Protein AF-A0A2N3F6Q8-F1 (afdb_monomer_lite)

pLDDT: mean 89.24, std 8.39, range [61.97, 97.88]

Radius of gyration: 12.57 Å; chains: 1; bounding box: 28×24×30 Å

Secondary structure (DSSP, 8-state):
---GGG--SS-HHHHHT-SS-GGGSPPBPTTSTT----STT--B---HHHHH-TTB--TT-SBGGGGGBHHHHHHS-B--

Foldseek 3Di:
DDDPQQDQQDDPVCQVPPPQHCPVLDAAEPPPPSNDDPDPQFDFDPDCCLLVPQFADCSSGNHPSLSRGPSCSVPPHTDD

Structure (mmCIF, N/CA/C/O backbone):
data_AF-A0A2N3F6Q8-F1
#
_entry.id   AF-A0A2N3F6Q8-F1
#
loop_
_atom_site.group_PDB
_atom_site.id
_atom_site.type_symbol
_atom_site.label_atom_id
_atom_site.label_alt_id
_atom_site.label_comp_id
_atom_site.label_asym_id
_atom_site.label_entity_id
_atom_site.label_seq_id
_atom_site.pdbx_PDB_ins_code
_atom_site.Cartn_x
_atom_site.Cartn_y
_atom_site.Cartn_z
_atom_site.occupancy
_atom_site.B_iso_or_equiv
_atom_site.auth_seq_id
_atom_site.auth_comp_id
_atom_site.auth_asym_id
_atom_site.auth_atom_id
_atom_site.pdbx_PDB_model_num
ATOM 1 N N . MET A 1 1 ? -6.245 -15.494 -8.447 1.00 61.97 1 MET A N 1
ATOM 2 C CA . MET A 1 1 ? -5.729 -14.149 -8.784 1.00 61.97 1 MET A CA 1
ATOM 3 C C . MET A 1 1 ? -5.042 -13.603 -7.546 1.00 61.97 1 MET A C 1
ATOM 5 O O . MET A 1 1 ? -5.655 -13.672 -6.488 1.00 61.97 1 MET A O 1
ATOM 9 N N . ALA A 1 2 ? -3.794 -13.142 -7.650 1.00 79.00 2 ALA A N 1
ATOM 10 C CA . ALA A 1 2 ? -3.083 -12.556 -6.509 1.00 79.00 2 ALA A CA 1
ATOM 11 C C . ALA A 1 2 ? -3.763 -11.249 -6.076 1.00 79.00 2 ALA A C 1
ATOM 13 O O . ALA A 1 2 ? -4.190 -10.468 -6.933 1.00 79.00 2 ALA A O 1
ATOM 14 N N . LYS A 1 3 ? -3.872 -10.995 -4.770 1.00 90.75 3 LYS A N 1
ATOM 15 C CA . LYS A 1 3 ? -4.459 -9.747 -4.263 1.00 90.75 3 LYS A CA 1
ATOM 16 C C . LYS A 1 3 ? -3.517 -8.578 -4.545 1.00 90.75 3 LYS A C 1
ATOM 18 O O . LYS A 1 3 ? -2.320 -8.755 -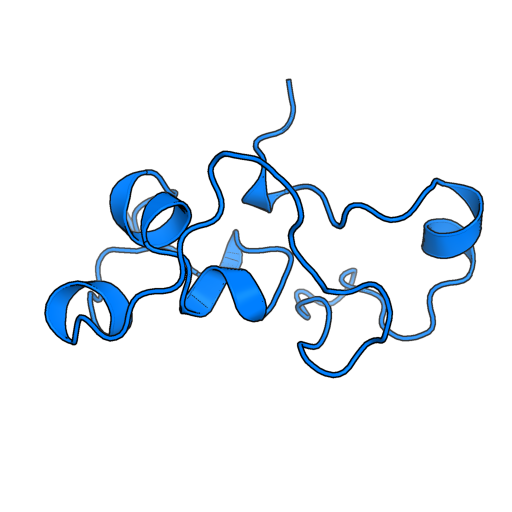4.762 1.00 90.75 3 LYS A O 1
ATOM 23 N N . CYS A 1 4 ? -4.037 -7.352 -4.563 1.00 91.50 4 CYS A N 1
ATOM 24 C CA . CYS A 1 4 ? -3.220 -6.210 -4.973 1.00 91.50 4 CYS A CA 1
ATOM 25 C C . CYS A 1 4 ? -2.024 -5.984 -4.017 1.00 91.50 4 CYS A C 1
ATOM 27 O O . CYS A 1 4 ? -0.916 -5.694 -4.459 1.00 91.50 4 CYS A O 1
ATOM 29 N N . TRP A 1 5 ? -2.205 -6.186 -2.715 1.00 92.31 5 TRP A N 1
ATOM 30 C CA . TRP A 1 5 ? -1.146 -6.057 -1.706 1.00 92.31 5 TRP A CA 1
ATOM 31 C C . TRP A 1 5 ? -0.126 -7.202 -1.696 1.00 92.31 5 TRP A C 1
ATOM 33 O O . TRP A 1 5 ? 0.835 -7.113 -0.949 1.00 92.31 5 TRP A O 1
ATOM 43 N N . GLU A 1 6 ? -0.283 -8.222 -2.541 1.00 89.12 6 GLU A N 1
ATOM 44 C CA . GLU A 1 6 ? 0.695 -9.308 -2.737 1.00 89.12 6 GLU A CA 1
ATOM 45 C C . GLU A 1 6 ? 1.591 -9.052 -3.964 1.00 89.12 6 GLU A C 1
ATOM 47 O O . GLU A 1 6 ? 2.497 -9.821 -4.265 1.00 89.12 6 GLU A O 1
ATOM 52 N N . GLN A 1 7 ? 1.345 -7.960 -4.695 1.00 86.88 7 GLN A N 1
ATOM 53 C CA . GLN A 1 7 ? 2.017 -7.632 -5.951 1.00 86.88 7 GLN A CA 1
ATOM 54 C C . GLN A 1 7 ? 2.743 -6.283 -5.864 1.00 86.88 7 GLN A C 1
ATOM 56 O O . GLN A 1 7 ? 2.133 -5.263 -5.526 1.00 86.88 7 GLN A O 1
ATOM 61 N N . ARG A 1 8 ? 4.028 -6.254 -6.242 1.00 84.19 8 ARG A N 1
ATOM 62 C CA . ARG A 1 8 ? 4.856 -5.035 -6.207 1.00 84.19 8 ARG A CA 1
ATOM 63 C C . ARG A 1 8 ? 4.431 -4.002 -7.258 1.00 84.19 8 ARG A C 1
ATOM 65 O O . ARG A 1 8 ? 4.268 -2.830 -6.921 1.00 84.19 8 ARG A O 1
ATOM 72 N N . GLY A 1 9 ? 4.174 -4.452 -8.487 1.00 80.88 9 GLY A N 1
ATOM 73 C CA . GLY A 1 9 ? 3.846 -3.598 -9.638 1.00 80.88 9 GLY A CA 1
ATOM 74 C C . GLY A 1 9 ? 5.012 -3.368 -10.608 1.00 80.88 9 GLY A C 1
ATOM 75 O O . GLY A 1 9 ? 4.781 -2.830 -11.681 1.00 80.88 9 GLY A O 1
ATOM 76 N N . CYS A 1 10 ? 6.229 -3.806 -10.265 1.00 87.31 10 CYS A N 1
ATOM 77 C CA . CYS A 1 10 ? 7.343 -3.900 -11.214 1.00 87.31 10 CYS A CA 1
ATOM 78 C C . CYS A 1 10 ? 7.178 -5.136 -12.113 1.00 87.31 10 CYS A C 1
ATOM 80 O O . CYS A 1 10 ? 6.537 -6.104 -11.697 1.00 87.31 10 CYS A O 1
ATOM 82 N N . ASP A 1 11 ? 7.780 -5.131 -13.298 1.00 87.19 11 ASP A N 1
ATOM 83 C CA . ASP A 1 11 ? 7.843 -6.317 -14.160 1.00 87.19 11 ASP A CA 1
ATOM 84 C C . ASP A 1 11 ? 8.777 -7.410 -13.599 1.00 87.19 11 ASP A C 1
ATOM 86 O O . ASP A 1 11 ? 9.384 -7.258 -12.533 1.00 87.19 11 ASP A O 1
ATOM 90 N N . ASP A 1 12 ? 8.845 -8.544 -14.297 1.00 86.62 12 ASP A N 1
ATOM 91 C CA . ASP A 1 12 ? 9.584 -9.728 -13.852 1.00 86.62 12 ASP A CA 1
ATOM 92 C C . ASP A 1 12 ? 11.107 -9.515 -13.851 1.00 86.62 12 ASP A C 1
ATOM 94 O O . ASP A 1 12 ? 11.786 -9.991 -12.939 1.00 86.62 12 ASP A O 1
ATOM 98 N N . GLU A 1 13 ? 11.644 -8.766 -14.819 1.00 89.50 13 GLU A N 1
ATOM 99 C CA . GLU A 1 13 ? 13.080 -8.472 -14.929 1.00 89.50 13 GLU A CA 1
ATOM 100 C C . GLU A 1 13 ? 13.534 -7.593 -13.757 1.00 89.50 13 GLU A C 1
ATOM 102 O O . GLU A 1 13 ? 14.445 -7.946 -13.005 1.00 89.50 13 GLU A O 1
ATOM 107 N N . MET A 1 14 ? 12.810 -6.501 -13.504 1.00 88.19 14 MET A N 1
ATOM 108 C CA . MET A 1 14 ? 13.077 -5.610 -12.378 1.00 88.19 14 MET A CA 1
ATOM 109 C C . MET A 1 14 ? 12.935 -6.311 -11.024 1.00 88.19 14 MET A C 1
ATOM 111 O O . MET A 1 14 ? 13.620 -5.958 -10.061 1.00 88.19 14 MET A O 1
ATOM 115 N N . GLN A 1 15 ? 12.013 -7.271 -10.904 1.00 85.50 15 GLN A N 1
ATOM 116 C CA . GLN A 1 15 ? 11.844 -8.044 -9.675 1.00 85.50 15 GLN A CA 1
ATOM 117 C C . GLN A 1 15 ? 12.982 -9.042 -9.454 1.00 85.50 15 GLN A C 1
ATOM 119 O O . GLN A 1 15 ? 13.405 -9.195 -8.304 1.00 85.50 15 GLN A O 1
ATOM 124 N N . ALA A 1 16 ? 13.479 -9.676 -10.519 1.00 86.12 16 ALA A N 1
ATOM 125 C CA . ALA A 1 16 ? 14.597 -10.613 -10.459 1.00 86.12 16 ALA A CA 1
ATOM 126 C C . ALA A 1 16 ? 15.896 -9.938 -9.988 1.00 86.12 16 ALA A C 1
ATOM 128 O O . ALA A 1 16 ? 16.660 -10.542 -9.238 1.00 86.12 16 ALA A O 1
ATOM 129 N N . GLU A 1 17 ? 16.102 -8.669 -10.351 1.00 87.25 17 GLU A N 1
ATOM 130 C CA . GLU A 1 17 ? 17.307 -7.899 -10.009 1.00 87.25 17 GLU A CA 1
ATOM 131 C C . GLU A 1 17 ? 17.095 -6.880 -8.872 1.00 87.25 17 GLU A C 1
ATOM 133 O O . GLU A 1 17 ? 17.931 -6.011 -8.619 1.00 87.25 17 GLU A O 1
ATOM 138 N N . CYS A 1 18 ? 15.965 -6.952 -8.162 1.00 87.06 18 CYS A N 1
ATOM 139 C CA . CYS A 1 18 ? 15.600 -5.935 -7.180 1.00 87.06 18 CYS A CA 1
ATOM 140 C C . CYS A 1 18 ? 16.560 -5.919 -5.968 1.00 87.06 18 CYS A C 1
ATOM 142 O O . CYS A 1 18 ? 16.623 -6.911 -5.236 1.00 87.06 18 CYS A O 1
ATOM 144 N N . PRO A 1 19 ? 17.201 -4.777 -5.638 1.00 83.94 19 PRO A N 1
ATOM 145 C CA . PRO A 1 19 ? 18.106 -4.687 -4.488 1.00 83.94 19 PRO A CA 1
ATOM 146 C C . PRO A 1 19 ? 17.375 -4.675 -3.133 1.00 83.94 19 PRO A C 1
ATOM 148 O O . PRO A 1 19 ? 17.998 -4.868 -2.094 1.00 83.94 19 PRO A O 1
ATOM 151 N N . HIS A 1 20 ? 16.055 -4.453 -3.125 1.00 80.81 20 HIS A N 1
ATOM 152 C CA . HIS A 1 20 ? 15.225 -4.331 -1.919 1.00 80.81 20 HIS A CA 1
ATOM 153 C C . HIS A 1 20 ? 14.344 -5.573 -1.713 1.00 80.81 20 HIS A C 1
ATOM 155 O O . HIS A 1 20 ? 13.123 -5.471 -1.593 1.00 80.81 20 HIS A O 1
ATOM 161 N N . SER A 1 21 ? 14.936 -6.765 -1.783 1.00 67.50 21 SER A N 1
ATOM 162 C CA . SER A 1 21 ? 14.170 -8.013 -1.827 1.00 67.50 21 SER A CA 1
ATOM 163 C C . SER A 1 21 ? 13.228 -8.171 -0.615 1.00 67.50 21 SER A C 1
ATOM 165 O O . SER A 1 21 ? 13.661 -8.136 0.531 1.00 67.50 21 SER A O 1
ATOM 167 N N . SER A 1 22 ? 11.947 -8.446 -0.877 1.00 67.12 22 SER A N 1
ATOM 168 C CA . SER A 1 22 ? 10.937 -8.796 0.137 1.00 67.12 22 SER A CA 1
ATOM 169 C C . SER A 1 22 ? 11.025 -10.243 0.637 1.00 67.12 22 SER A C 1
ATOM 171 O O . SER A 1 22 ? 10.109 -10.717 1.305 1.00 67.12 22 SER A O 1
ATOM 173 N N . GLN A 1 23 ? 12.073 -10.992 0.269 1.00 65.81 23 GLN A N 1
ATOM 174 C CA . GLN A 1 23 ? 12.201 -12.410 0.633 1.00 65.81 23 GLN A CA 1
ATOM 175 C C . GLN A 1 23 ? 12.421 -12.616 2.140 1.00 65.81 23 GLN A C 1
ATOM 177 O O . GLN A 1 23 ? 12.192 -13.708 2.646 1.00 65.81 23 GLN A O 1
ATOM 182 N N . LEU A 1 24 ? 12.814 -11.562 2.861 1.00 65.44 24 LEU A N 1
ATOM 183 C CA . LEU A 1 24 ? 13.014 -11.561 4.313 1.00 65.44 24 LEU A CA 1
ATOM 184 C C . LEU A 1 24 ? 11.837 -10.931 5.075 1.00 65.44 24 LEU A C 1
ATOM 186 O O . LEU A 1 24 ? 12.035 -10.377 6.149 1.00 65.44 24 LEU A O 1
ATOM 190 N N . HIS A 1 25 ? 10.625 -10.979 4.515 1.00 66.50 25 HIS A N 1
ATOM 191 C CA . HIS A 1 25 ? 9.441 -10.278 5.040 1.00 66.50 25 HIS A CA 1
ATOM 192 C C . HIS A 1 25 ? 9.555 -8.742 5.049 1.00 66.50 25 HIS A C 1
ATOM 194 O O . HIS A 1 25 ? 8.693 -8.059 5.602 1.00 66.50 25 HIS A O 1
ATOM 200 N N . ASP A 1 26 ? 10.570 -8.184 4.386 1.00 80.12 26 ASP A N 1
ATOM 201 C CA . ASP A 1 26 ? 10.678 -6.744 4.172 1.00 80.12 26 ASP A CA 1
ATOM 202 C C . ASP A 1 26 ? 9.674 -6.258 3.121 1.00 80.12 26 ASP A C 1
ATOM 204 O O . ASP A 1 26 ? 9.356 -6.941 2.144 1.00 80.12 26 ASP A O 1
ATOM 208 N N . ARG A 1 27 ? 9.183 -5.031 3.300 1.00 88.44 27 ARG A N 1
ATOM 209 C CA . ARG A 1 27 ? 8.272 -4.383 2.352 1.00 88.44 27 ARG A CA 1
ATOM 210 C C . ARG A 1 27 ? 9.045 -3.569 1.325 1.00 88.44 27 ARG A C 1
ATOM 212 O O . ARG A 1 27 ? 10.070 -2.963 1.626 1.00 88.44 27 ARG A O 1
ATOM 219 N N . CYS A 1 28 ? 8.505 -3.479 0.110 1.00 90.50 28 CYS A N 1
ATOM 220 C CA . CYS A 1 28 ? 9.020 -2.569 -0.907 1.00 90.50 28 CYS A CA 1
ATOM 221 C C . CYS A 1 28 ? 9.021 -1.129 -0.349 1.00 90.50 28 CYS A C 1
ATOM 223 O O . CYS A 1 28 ? 7.958 -0.645 0.072 1.00 90.50 28 CYS A O 1
ATOM 225 N N . PRO A 1 29 ? 10.181 -0.446 -0.322 1.00 88.9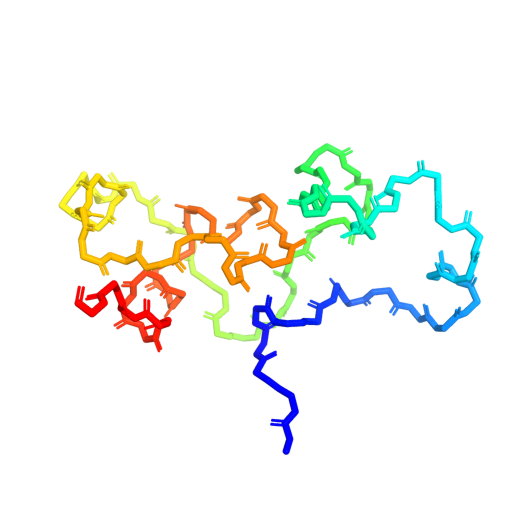4 29 PRO A N 1
ATOM 226 C CA . PRO A 1 29 ? 10.336 0.811 0.396 1.00 88.94 29 PRO A CA 1
ATOM 227 C C . PRO A 1 29 ? 9.592 1.949 -0.304 1.00 88.94 29 PRO A C 1
ATOM 229 O O . PRO A 1 29 ? 9.669 2.096 -1.522 1.00 88.94 29 PRO A O 1
ATOM 232 N N . SER A 1 30 ? 8.944 2.821 0.471 1.00 86.94 30 SER A N 1
ATOM 233 C CA . SER A 1 30 ? 8.158 3.955 -0.050 1.00 86.94 30 SER A CA 1
ATOM 234 C C . SER A 1 30 ? 8.971 4.949 -0.888 1.00 86.94 30 SER A C 1
ATOM 236 O O . SER A 1 30 ? 8.415 5.625 -1.748 1.00 86.94 30 SER A O 1
ATOM 238 N N . LYS A 1 31 ? 10.290 5.021 -0.666 1.00 86.00 31 LYS A N 1
ATOM 239 C CA . LYS A 1 31 ? 11.215 5.900 -1.400 1.00 86.00 31 LYS A CA 1
ATOM 240 C C . LYS A 1 31 ? 11.725 5.321 -2.722 1.00 86.00 31 LYS A C 1
ATOM 242 O O . LYS A 1 31 ? 12.454 6.007 -3.432 1.00 86.00 31 LYS A O 1
ATOM 247 N N . CYS A 1 32 ? 11.397 4.076 -3.058 1.00 88.12 32 CYS A N 1
ATOM 248 C CA . CYS A 1 32 ? 11.755 3.532 -4.364 1.00 88.12 32 CYS A CA 1
ATOM 249 C C . CYS A 1 32 ? 10.990 4.280 -5.467 1.00 88.12 32 CYS A C 1
ATOM 251 O O . CYS A 1 32 ? 9.778 4.472 -5.363 1.00 88.12 32 CYS A O 1
ATOM 253 N N . ALA A 1 33 ? 11.686 4.647 -6.548 1.00 85.75 33 ALA A N 1
ATOM 254 C CA . ALA A 1 33 ? 11.096 5.342 -7.697 1.00 85.75 33 ALA A CA 1
ATOM 255 C C . ALA A 1 33 ? 9.928 4.566 -8.339 1.00 85.75 33 ALA A C 1
ATOM 257 O O . ALA A 1 33 ? 9.049 5.163 -8.951 1.00 85.75 33 ALA A O 1
ATOM 258 N N . PHE A 1 34 ? 9.895 3.245 -8.142 1.00 85.81 34 PHE A N 1
ATOM 259 C CA . PHE A 1 34 ? 8.884 2.333 -8.676 1.00 85.81 34 PHE A CA 1
ATOM 260 C C . PHE A 1 34 ? 7.912 1.798 -7.606 1.00 85.81 34 PHE A C 1
ATOM 262 O O . PHE A 1 34 ? 7.075 0.954 -7.903 1.00 85.81 34 PHE A O 1
ATOM 269 N N . ALA A 1 35 ? 7.991 2.260 -6.348 1.00 82.62 35 ALA A N 1
ATOM 270 C CA . ALA A 1 35 ? 7.105 1.787 -5.271 1.00 82.62 35 ALA A CA 1
ATOM 271 C C . ALA A 1 35 ? 5.710 2.433 -5.267 1.00 82.62 35 ALA A C 1
ATOM 273 O O . ALA A 1 35 ? 4.851 2.054 -4.456 1.00 82.62 35 ALA A O 1
ATOM 274 N N . GLY A 1 36 ? 5.468 3.396 -6.160 1.00 85.50 36 GLY A N 1
ATOM 275 C CA . GLY A 1 36 ? 4.151 3.984 -6.373 1.00 85.50 36 GLY A CA 1
ATOM 276 C C . GLY A 1 36 ? 3.074 2.914 -6.580 1.00 85.50 36 GLY A C 1
ATOM 277 O O . GLY A 1 36 ? 3.330 1.805 -7.053 1.00 85.50 36 GLY A O 1
ATOM 278 N N . CYS A 1 37 ? 1.850 3.204 -6.152 1.00 90.38 37 CYS A N 1
ATOM 279 C CA . CYS A 1 37 ? 0.701 2.381 -6.501 1.00 90.38 37 CYS A CA 1
ATOM 280 C C . CYS A 1 37 ? -0.210 3.208 -7.397 1.00 90.38 37 CYS A C 1
ATOM 282 O O . CYS A 1 37 ? -0.842 4.149 -6.940 1.00 90.38 37 CYS A O 1
ATOM 284 N N . ASP A 1 38 ? -0.254 2.840 -8.666 1.00 88.38 38 ASP A N 1
ATOM 285 C CA . ASP A 1 38 ? -1.039 3.463 -9.732 1.00 88.38 38 ASP A CA 1
ATOM 286 C C . ASP A 1 38 ? -2.396 2.775 -9.952 1.00 88.38 38 ASP A C 1
ATOM 288 O O . ASP A 1 38 ? -3.205 3.204 -10.774 1.00 88.38 38 ASP A O 1
ATOM 292 N N . ARG A 1 39 ? -2.669 1.699 -9.207 1.00 90.25 39 ARG A N 1
ATOM 293 C CA . ARG A 1 39 ? -3.940 0.980 -9.295 1.00 90.25 39 ARG A CA 1
ATOM 294 C C . ARG A 1 39 ? -5.119 1.898 -8.954 1.00 90.25 39 ARG A C 1
ATOM 296 O O . ARG A 1 39 ? -5.044 2.592 -7.943 1.00 90.25 39 ARG A O 1
ATOM 303 N N . PRO A 1 40 ? -6.256 1.789 -9.666 1.00 93.25 40 PRO A N 1
ATOM 304 C CA . PRO A 1 40 ? -7.448 2.602 -9.396 1.00 93.25 40 PRO A CA 1
ATOM 305 C C . PRO A 1 40 ? -8.016 2.467 -7.977 1.00 93.25 40 PRO A C 1
ATOM 307 O O . PRO A 1 40 ? -8.737 3.341 -7.516 1.00 93.25 40 PRO A O 1
ATOM 310 N N . THR A 1 41 ? -7.717 1.364 -7.285 1.00 93.50 41 THR A N 1
ATOM 311 C CA . THR A 1 41 ? -8.152 1.119 -5.904 1.00 93.50 41 THR A CA 1
ATOM 312 C C . THR A 1 41 ? -7.225 1.734 -4.857 1.00 93.50 41 THR A C 1
ATOM 314 O O . THR A 1 41 ? -7.501 1.607 -3.668 1.00 93.50 41 THR A O 1
ATOM 317 N N . TYR A 1 42 ? -6.087 2.315 -5.245 1.00 94.50 42 TYR A N 1
ATOM 318 C CA . TYR A 1 42 ? -5.192 2.962 -4.294 1.00 94.50 42 TYR A CA 1
ATOM 319 C C . TYR A 1 42 ? -5.806 4.272 -3.797 1.00 94.50 42 TYR A C 1
ATOM 321 O O . TYR A 1 42 ? -6.158 5.145 -4.582 1.00 94.50 42 TYR A O 1
ATOM 329 N N . GLU A 1 43 ? -5.893 4.410 -2.478 1.00 96.31 43 GLU A N 1
ATOM 330 C CA . GLU A 1 43 ? -6.418 5.601 -1.817 1.00 96.31 43 GLU A CA 1
ATOM 331 C C . GLU A 1 43 ? -5.562 5.864 -0.582 1.00 96.31 43 GLU A C 1
ATOM 333 O O . GLU A 1 43 ? -5.533 5.039 0.330 1.00 96.31 43 GLU A O 1
ATOM 338 N N . LEU A 1 44 ? -4.836 6.981 -0.549 1.00 95.88 44 LEU A N 1
ATOM 339 C CA . LEU A 1 44 ? -4.083 7.372 0.639 1.00 95.88 44 LEU A CA 1
ATOM 340 C C . LEU A 1 44 ? -5.060 7.832 1.726 1.00 95.88 44 LEU A C 1
ATOM 342 O O . LEU A 1 44 ? -5.934 8.653 1.463 1.00 95.88 44 LEU A O 1
ATOM 346 N N . THR A 1 45 ? -4.883 7.345 2.951 1.00 97.31 45 THR A N 1
ATOM 347 C CA . THR A 1 45 ? -5.652 7.800 4.110 1.00 97.31 45 THR A CA 1
ATOM 348 C C . THR A 1 45 ? -4.754 8.377 5.192 1.00 97.31 45 THR A C 1
ATOM 350 O O . THR A 1 45 ? -3.602 7.979 5.355 1.00 97.31 45 THR A O 1
ATOM 353 N N . ILE A 1 46 ? -5.327 9.313 5.944 1.00 97.06 46 ILE A N 1
ATOM 354 C CA . ILE A 1 46 ? -4.782 9.870 7.185 1.00 97.06 46 ILE A CA 1
ATOM 355 C C . ILE A 1 46 ? -5.666 9.528 8.394 1.00 97.06 46 ILE A C 1
ATOM 357 O O . ILE A 1 46 ? -5.448 10.060 9.477 1.00 97.06 46 ILE A O 1
ATOM 361 N N . ASP A 1 47 ? -6.676 8.674 8.202 1.00 97.75 47 ASP A N 1
ATOM 362 C CA . ASP A 1 47 ? -7.612 8.249 9.241 1.00 97.75 47 ASP A CA 1
ATOM 363 C C . ASP A 1 47 ? -6.880 7.438 10.331 1.00 97.75 47 ASP A C 1
ATOM 365 O O . ASP A 1 47 ? -6.403 6.328 10.049 1.00 97.75 47 ASP A O 1
ATOM 369 N N . PRO A 1 48 ? -6.783 7.957 11.571 1.00 97.00 48 PRO A N 1
ATOM 370 C CA . PRO A 1 48 ? -6.078 7.283 12.655 1.00 97.00 48 PRO A CA 1
ATOM 371 C C . PRO A 1 48 ? -6.679 5.922 13.011 1.00 97.00 48 PRO A C 1
ATOM 373 O O . PRO A 1 48 ? -5.928 5.010 13.357 1.00 97.00 48 PRO A O 1
ATOM 376 N N . GLU A 1 49 ? -8.001 5.751 12.909 1.00 97.19 49 GLU A N 1
ATOM 377 C CA . GLU A 1 49 ? -8.653 4.486 13.266 1.00 97.19 49 GLU A CA 1
ATOM 378 C C . GLU A 1 49 ? -8.209 3.363 12.327 1.00 97.19 49 GLU A C 1
ATOM 380 O O . GLU A 1 49 ? -7.891 2.257 12.767 1.00 97.19 49 GLU A O 1
ATOM 385 N N . LEU A 1 50 ? -8.092 3.666 11.032 1.00 96.12 50 LEU A N 1
ATOM 386 C CA . LEU A 1 50 ? -7.580 2.724 10.041 1.00 96.12 50 LEU A CA 1
ATOM 387 C C . LEU A 1 50 ? -6.076 2.486 10.210 1.00 96.12 50 LEU A C 1
ATOM 389 O O . LEU A 1 50 ? -5.631 1.337 10.216 1.00 96.12 50 LEU A O 1
ATOM 393 N N . ILE A 1 51 ? -5.286 3.556 10.357 1.00 96.50 51 ILE A N 1
ATOM 394 C CA . ILE A 1 51 ? -3.818 3.475 10.417 1.00 96.50 51 ILE A CA 1
ATOM 395 C C . ILE A 1 51 ? -3.351 2.684 11.641 1.00 96.50 51 ILE A C 1
ATOM 397 O O . ILE A 1 51 ? -2.419 1.884 11.529 1.00 96.50 51 ILE A O 1
ATOM 401 N N . PHE A 1 52 ? -4.008 2.859 12.788 1.00 95.88 52 PHE A N 1
ATOM 402 C CA . PHE A 1 52 ? -3.611 2.240 14.053 1.00 95.88 52 PHE A CA 1
ATOM 403 C C . PHE A 1 52 ? -4.439 1.005 14.433 1.00 95.88 52 PHE A C 1
ATOM 405 O O . PHE A 1 52 ? -4.180 0.410 15.478 1.00 95.88 52 PHE A O 1
ATOM 412 N N . SER A 1 53 ? -5.388 0.568 13.593 1.00 96.00 53 SER A N 1
ATOM 413 C CA . SER A 1 53 ? -6.191 -0.636 13.851 1.00 96.00 53 SER A CA 1
ATOM 414 C C . SER A 1 53 ? -5.303 -1.854 14.106 1.00 96.00 53 SER A C 1
ATOM 416 O O . SER A 1 53 ? -4.535 -2.251 13.232 1.00 96.00 53 SER A O 1
ATOM 418 N N . VAL A 1 54 ? -5.419 -2.488 15.272 1.00 95.31 54 VAL A N 1
ATOM 419 C CA . VAL A 1 54 ? -4.631 -3.686 15.619 1.00 95.31 54 VAL A CA 1
ATOM 420 C C . VAL A 1 54 ? -5.116 -4.950 14.911 1.00 95.31 54 VAL A C 1
ATOM 422 O O . VAL A 1 54 ? -4.405 -5.950 14.900 1.00 95.31 54 VAL A O 1
ATOM 425 N N . GLU A 1 55 ? -6.301 -4.900 14.305 1.00 96.31 55 GLU A N 1
ATOM 426 C CA . GLU A 1 55 ? -6.926 -6.036 13.631 1.00 96.31 55 GLU A CA 1
ATOM 427 C C . GLU A 1 55 ? -6.340 -6.295 12.245 1.00 96.31 55 GLU A C 1
ATOM 429 O O . GLU A 1 55 ? -6.445 -7.406 11.745 1.00 96.31 55 GLU A O 1
ATOM 434 N N . VAL 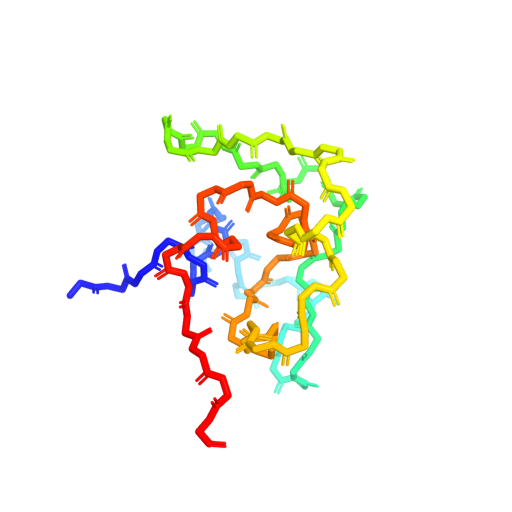A 1 56 ? -5.756 -5.289 11.589 1.00 96.69 56 VAL A N 1
ATOM 435 C CA . VAL A 1 56 ? -5.222 -5.447 10.229 1.00 96.69 56 VAL A CA 1
ATOM 436 C C . VAL A 1 56 ? -3.893 -6.202 10.267 1.00 96.69 56 VAL A C 1
ATOM 438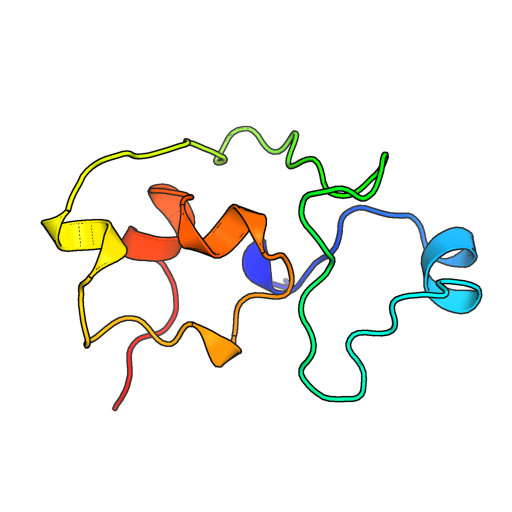 O O . VAL A 1 56 ? -2.936 -5.768 10.921 1.00 96.69 56 VAL A O 1
ATOM 441 N N . ASP A 1 57 ? -3.816 -7.300 9.516 1.00 95.25 57 ASP A N 1
ATOM 442 C CA . ASP A 1 57 ? -2.574 -8.032 9.292 1.00 95.25 57 ASP A CA 1
ATOM 443 C C . ASP A 1 57 ? -1.715 -7.307 8.246 1.00 95.25 57 ASP A C 1
ATOM 445 O O . ASP A 1 57 ? -1.933 -7.384 7.036 1.00 95.25 57 ASP A O 1
ATOM 449 N N . ARG A 1 58 ? -0.738 -6.552 8.747 1.00 92.94 58 ARG A N 1
ATOM 450 C CA . ARG A 1 58 ? 0.183 -5.734 7.947 1.00 92.94 58 ARG A CA 1
ATOM 451 C C . ARG A 1 58 ? 1.358 -6.524 7.389 1.00 92.94 58 ARG A C 1
ATOM 453 O O . ARG A 1 58 ? 2.027 -6.020 6.490 1.00 92.94 58 ARG A O 1
ATOM 460 N N . ASP A 1 59 ? 1.592 -7.740 7.871 1.00 91.19 59 ASP A N 1
ATOM 461 C CA . ASP A 1 59 ? 2.697 -8.571 7.390 1.00 91.19 59 ASP A CA 1
ATOM 462 C C . ASP A 1 59 ? 2.393 -9.119 5.986 1.00 91.19 59 ASP A C 1
ATOM 464 O O . ASP A 1 59 ? 3.297 -9.414 5.209 1.00 91.19 59 ASP A O 1
ATOM 468 N N . ALA A 1 60 ? 1.113 -9.140 5.605 1.00 91.19 60 ALA A N 1
ATOM 469 C CA . ALA A 1 60 ? 0.663 -9.455 4.254 1.00 91.19 60 ALA A CA 1
ATOM 470 C C . ALA A 1 60 ? 0.895 -8.333 3.220 1.00 91.19 60 ALA A C 1
ATOM 472 O O . ALA A 1 60 ? 0.680 -8.546 2.024 1.00 91.19 60 ALA A O 1
ATOM 473 N N . ALA A 1 61 ? 1.265 -7.121 3.643 1.00 92.06 61 ALA A N 1
ATOM 474 C CA . ALA A 1 61 ? 1.491 -6.013 2.724 1.00 92.06 61 ALA A CA 1
ATOM 475 C C . ALA A 1 61 ? 2.870 -6.115 2.065 1.00 92.06 61 ALA A C 1
ATOM 477 O O . ALA A 1 61 ? 3.881 -6.041 2.746 1.00 92.06 61 ALA A O 1
ATOM 478 N N . ILE A 1 62 ? 2.937 -6.167 0.733 1.00 90.38 62 ILE A N 1
ATOM 479 C CA . ILE A 1 62 ? 4.216 -6.215 0.003 1.00 90.38 62 ILE A CA 1
ATOM 480 C C . ILE A 1 62 ? 4.895 -4.843 -0.152 1.00 90.38 62 ILE A C 1
ATOM 482 O O . ILE A 1 62 ? 6.074 -4.772 -0.495 1.00 90.38 62 ILE A O 1
ATOM 486 N N . LYS A 1 63 ? 4.166 -3.735 0.050 1.00 91.31 63 LYS A N 1
ATOM 487 C CA . LYS A 1 63 ? 4.671 -2.357 -0.102 1.00 91.31 63 LYS A CA 1
ATOM 488 C C . LYS A 1 63 ? 4.462 -1.561 1.170 1.00 91.31 63 LYS A C 1
ATOM 490 O O . LYS A 1 63 ? 3.387 -1.636 1.757 1.00 91.31 63 LYS A O 1
ATOM 495 N N . GLU A 1 64 ? 5.409 -0.691 1.509 1.00 92.56 64 GLU A N 1
ATOM 496 C CA . GLU A 1 64 ? 5.222 0.225 2.638 1.00 92.56 64 GLU A CA 1
ATOM 497 C C . GLU A 1 64 ? 4.042 1.177 2.432 1.00 92.56 64 GLU A C 1
ATOM 499 O O . GLU A 1 64 ? 3.306 1.487 3.361 1.00 92.56 64 GLU A O 1
ATOM 504 N N . ASN A 1 65 ? 3.762 1.564 1.188 1.00 92.69 65 ASN A N 1
ATOM 505 C CA . ASN A 1 65 ? 2.626 2.433 0.873 1.00 92.69 65 ASN A CA 1
ATOM 506 C C . ASN A 1 65 ? 1.261 1.795 1.206 1.00 92.69 65 ASN A C 1
ATOM 508 O O . ASN A 1 65 ? 0.273 2.512 1.360 1.00 92.69 65 ASN A O 1
ATOM 512 N N . CYS A 1 66 ? 1.181 0.463 1.340 1.00 94.56 66 CYS A N 1
ATOM 513 C CA . CYS A 1 66 ? -0.045 -0.216 1.767 1.00 94.56 66 CYS A CA 1
ATOM 514 C C . CYS A 1 66 ? -0.422 0.124 3.214 1.00 94.56 66 CYS A C 1
ATOM 516 O O . CYS A 1 66 ? -1.608 0.142 3.526 1.00 94.56 66 CYS A O 1
ATOM 518 N N . MET A 1 67 ? 0.551 0.484 4.056 1.00 94.56 67 MET A N 1
ATOM 519 C CA . MET A 1 67 ? 0.342 0.882 5.453 1.00 94.56 67 MET A CA 1
ATOM 520 C C . MET A 1 67 ? -0.562 2.107 5.616 1.00 94.56 67 MET A C 1
ATOM 522 O O . MET A 1 67 ? -1.160 2.295 6.671 1.00 94.56 67 MET A O 1
ATOM 526 N N . TYR A 1 68 ? -0.674 2.913 4.561 1.00 95.94 68 TYR A N 1
ATOM 527 C CA . TYR A 1 68 ? -1.478 4.132 4.515 1.00 95.94 68 TYR A CA 1
ATOM 528 C C . TYR A 1 68 ? -2.537 4.080 3.408 1.00 95.94 68 TYR A C 1
ATOM 530 O O . TYR A 1 68 ? -3.123 5.099 3.056 1.00 95.94 68 TYR A O 1
ATOM 538 N N . CYS A 1 69 ? -2.780 2.903 2.824 1.00 96.94 69 CYS A N 1
ATOM 539 C CA . CYS A 1 69 ? -3.770 2.723 1.770 1.00 96.94 69 CYS A CA 1
ATOM 540 C C . CYS A 1 69 ? -5.121 2.338 2.382 1.00 96.94 69 CYS A C 1
ATOM 542 O O . CYS A 1 69 ? -5.271 1.227 2.891 1.00 96.94 69 CYS A O 1
ATOM 544 N N . ALA A 1 70 ? -6.126 3.208 2.284 1.00 97.88 70 ALA A N 1
ATOM 545 C CA . ALA A 1 70 ? -7.465 2.981 2.823 1.00 97.88 70 ALA A CA 1
ATOM 546 C C . ALA A 1 70 ? -8.070 1.665 2.312 1.00 97.88 70 ALA A C 1
ATOM 548 O O . ALA A 1 70 ? -8.677 0.918 3.077 1.00 97.88 70 ALA A O 1
ATOM 549 N N . PHE A 1 71 ? -7.858 1.344 1.033 1.00 97.44 71 PHE A N 1
ATOM 550 C CA . PHE A 1 71 ? -8.345 0.102 0.440 1.00 97.44 71 PHE A CA 1
ATOM 551 C C . PHE A 1 71 ? -7.729 -1.139 1.094 1.00 97.44 71 PHE A C 1
ATOM 553 O O . PHE A 1 71 ? -8.459 -2.078 1.409 1.00 97.44 71 PHE A O 1
ATOM 560 N N . PHE A 1 72 ? -6.416 -1.138 1.344 1.00 97.12 72 PHE A N 1
ATOM 561 C CA . PHE 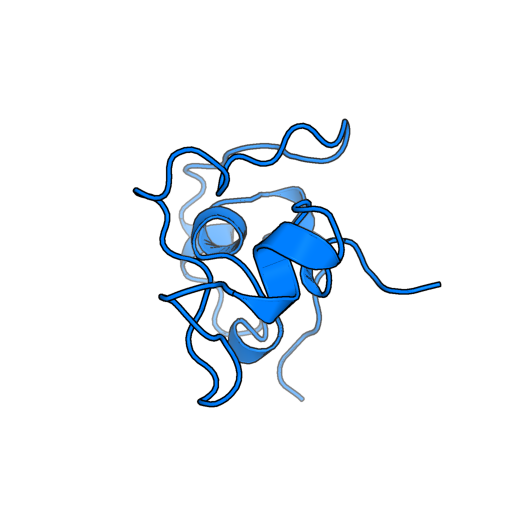A 1 72 ? -5.759 -2.233 2.059 1.00 97.12 72 PHE A CA 1
ATOM 562 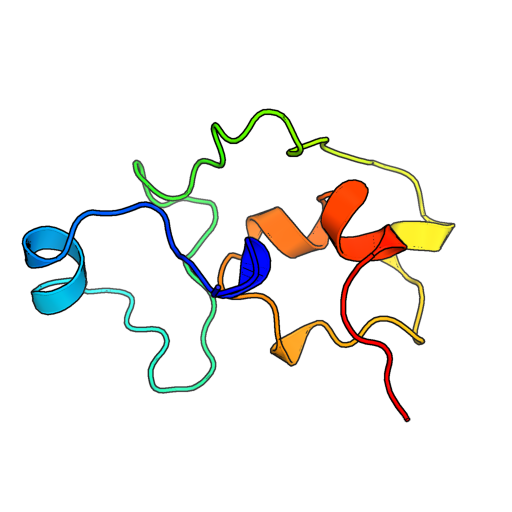C C . PHE A 1 72 ? -6.225 -2.302 3.514 1.00 97.12 72 PHE A C 1
ATOM 564 O O . PHE A 1 72 ? -6.605 -3.368 3.975 1.00 97.12 72 PHE A O 1
ATOM 571 N N . LEU A 1 73 ? -6.268 -1.175 4.224 1.00 97.69 73 LEU A N 1
ATOM 572 C CA . LEU A 1 73 ? -6.645 -1.156 5.641 1.00 97.69 73 LEU A CA 1
ATOM 573 C C . LEU A 1 73 ? -8.095 -1.619 5.869 1.00 97.69 73 LEU A C 1
ATOM 575 O O . LEU A 1 73 ? -8.402 -2.223 6.893 1.00 97.69 73 LEU A O 1
ATOM 579 N N . LYS A 1 74 ? -8.989 -1.391 4.900 1.00 97.12 74 LYS A N 1
ATOM 580 C CA . LYS A 1 74 ? -10.387 -1.840 4.970 1.00 97.12 74 LYS A CA 1
ATOM 581 C C . LYS A 1 74 ? -10.564 -3.303 4.540 1.00 97.12 74 LYS A C 1
ATOM 583 O O . LYS A 1 74 ? -11.292 -4.034 5.211 1.00 97.12 74 LYS A O 1
ATOM 588 N N . ASN A 1 75 ? -9.903 -3.730 3.459 1.00 96.44 75 ASN A N 1
ATOM 589 C CA . ASN A 1 75 ? -10.180 -5.005 2.769 1.00 96.44 75 ASN A CA 1
ATOM 590 C C . ASN A 1 75 ? -9.073 -6.065 2.906 1.00 96.44 75 ASN A C 1
ATOM 592 O O . ASN A 1 75 ? -9.222 -7.190 2.423 1.00 96.44 75 ASN A O 1
ATOM 596 N N . GLY A 1 76 ? -7.945 -5.692 3.500 1.00 95.19 76 GLY A N 1
ATOM 597 C CA . GLY A 1 76 ? -6.803 -6.558 3.738 1.00 95.19 76 GLY A CA 1
ATOM 598 C C . GLY A 1 76 ? -7.105 -7.669 4.747 1.00 95.19 76 GLY A C 1
ATOM 599 O O . GLY A 1 76 ? -8.168 -7.684 5.379 1.00 95.19 76 GLY A O 1
ATOM 600 N N . PRO A 1 77 ? -6.179 -8.629 4.887 1.00 95.62 77 PRO A N 1
ATOM 601 C CA . PRO A 1 77 ? -6.306 -9.694 5.870 1.00 95.62 77 PRO A CA 1
ATOM 602 C C . PRO A 1 77 ? -6.368 -9.138 7.298 1.00 95.62 77 PRO A C 1
ATOM 604 O O . PRO A 1 77 ? -5.862 -8.054 7.598 1.00 95.62 77 PRO A O 1
ATOM 607 N N . ARG A 1 78 ? -7.022 -9.898 8.177 1.00 96.06 78 ARG A N 1
ATOM 608 C CA . ARG A 1 78 ? -7.160 -9.582 9.598 1.00 96.06 78 ARG A CA 1
ATOM 609 C C . ARG A 1 78 ? -6.346 -10.568 10.426 1.00 96.06 78 ARG A C 1
ATOM 611 O O . ARG A 1 78 ? -6.228 -11.730 10.042 1.00 96.06 78 ARG A O 1
ATOM 618 N N . ARG A 1 79 ? -5.806 -10.103 11.551 1.00 91.75 79 ARG A N 1
ATOM 619 C CA . ARG A 1 79 ? -5.211 -10.965 12.573 1.00 91.75 79 ARG A CA 1
ATOM 620 C C . ARG A 1 79 ? -6.321 -11.849 13.149 1.00 91.75 79 ARG A C 1
ATOM 622 O O . ARG A 1 79 ? -7.388 -11.335 13.480 1.00 91.75 79 ARG A O 1
ATOM 629 N N . GLY A 1 80 ? -6.084 -13.161 13.155 1.00 76.69 80 GLY A N 1
ATOM 630 C CA . GLY A 1 80 ? -6.985 -14.155 13.748 1.00 76.69 80 GLY A CA 1
ATOM 631 C C . GLY A 1 80 ? -6.938 -14.163 15.266 1.00 76.69 80 GLY A C 1
ATOM 632 O O . GLY A 1 80 ? -5.952 -13.634 15.828 1.00 76.69 80 GLY A O 1
#

Sequence (80 aa):
MAKCWEQRGCDDEMQAECPHSSQLHDRCPSKCAFAGCDRPTYELTIDPELIFSVEVDRDAAIKENCMYCAFFLKNGPRRG